Protein AF-A0A937MXJ2-F1 (afdb_monomer)

Foldseek 3Di:
DFDDAADPDDQDDDPNHGPVVVVVVVVVVCVVVPHRYD

Structure (mmCIF, N/CA/C/O backbone):
data_AF-A0A937MXJ2-F1
#
_entry.id   AF-A0A937MXJ2-F1
#
loop_
_atom_site.group_PDB
_atom_site.id
_atom_site.type_symbol
_atom_site.label_atom_id
_atom_site.label_alt_id
_atom_site.label_comp_id
_atom_site.label_asym_id
_atom_site.label_entity_id
_atom_site.label_seq_id
_atom_site.pdbx_PDB_ins_code
_atom_site.Cartn_x
_atom_site.Cartn_y
_atom_site.Cartn_z
_atom_site.occupancy
_atom_site.B_iso_or_equiv
_atom_site.auth_seq_id
_atom_site.auth_comp_id
_atom_site.auth_asym_id
_atom_site.auth_atom_id
_atom_site.pdbx_PDB_model_num
ATOM 1 N N . MET A 1 1 ? -4.741 -3.241 22.753 1.00 84.00 1 MET A N 1
ATOM 2 C CA . MET A 1 1 ? -4.954 -4.395 21.854 1.00 84.00 1 MET A CA 1
ATOM 3 C C . MET A 1 1 ? -5.616 -3.845 20.598 1.00 84.00 1 MET A C 1
ATOM 5 O O . MET A 1 1 ? -6.544 -3.063 20.758 1.00 84.00 1 MET A O 1
ATOM 9 N N . PHE A 1 2 ? -5.107 -4.146 19.401 1.00 92.69 2 PHE A N 1
ATOM 10 C CA . PHE A 1 2 ? -5.693 -3.655 18.144 1.00 92.69 2 PHE A CA 1
ATOM 11 C C . PHE A 1 2 ? -6.857 -4.554 17.712 1.00 92.69 2 PHE A C 1
ATOM 13 O O . PHE A 1 2 ? -6.816 -5.761 17.950 1.00 92.69 2 PHE A O 1
ATOM 20 N N . GLN A 1 3 ? -7.899 -3.966 17.124 1.00 93.94 3 GLN A N 1
ATOM 21 C CA . GLN A 1 3 ? -9.109 -4.654 16.668 1.00 93.94 3 GLN A 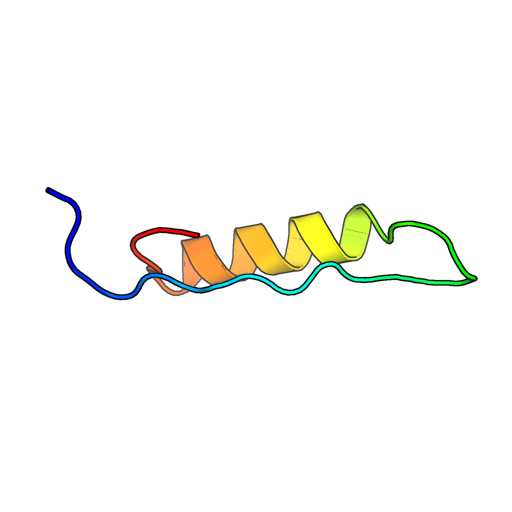CA 1
ATOM 22 C C . GLN A 1 3 ? -9.613 -3.998 15.377 1.00 93.94 3 GLN A C 1
ATOM 24 O O . GLN A 1 3 ? -9.391 -2.807 15.167 1.00 93.94 3 GLN A O 1
ATOM 29 N N . GLY A 1 4 ? -10.292 -4.775 14.532 1.00 96.12 4 GLY A N 1
ATOM 30 C CA . GLY A 1 4 ? -10.800 -4.329 13.233 1.00 96.12 4 GLY A CA 1
ATOM 31 C C . GLY A 1 4 ? -10.181 -5.099 12.067 1.00 96.12 4 GLY A C 1
ATOM 32 O O . GLY A 1 4 ? -9.691 -6.214 12.243 1.00 96.12 4 GLY A O 1
ATOM 33 N N . SER A 1 5 ? -10.225 -4.507 10.873 1.00 97.44 5 SER A N 1
ATOM 34 C CA . SER A 1 5 ? -9.608 -5.068 9.664 1.00 97.44 5 SER A CA 1
ATOM 35 C C . SER A 1 5 ? -8.117 -4.736 9.633 1.00 97.44 5 SER A C 1
ATOM 37 O O . SER A 1 5 ? -7.752 -3.568 9.480 1.00 97.44 5 SER A O 1
ATOM 39 N N . ILE A 1 6 ? -7.282 -5.760 9.816 1.00 97.75 6 ILE A N 1
ATOM 40 C CA . ILE A 1 6 ? -5.820 -5.658 9.844 1.00 97.75 6 ILE A CA 1
ATOM 41 C C . ILE A 1 6 ? -5.277 -6.405 8.627 1.00 97.75 6 ILE A C 1
ATOM 43 O O . ILE A 1 6 ? -5.380 -7.632 8.561 1.00 97.75 6 ILE A O 1
ATOM 47 N N . VAL A 1 7 ? -4.759 -5.671 7.646 1.00 97.50 7 VAL A N 1
ATOM 48 C CA . VAL A 1 7 ? -4.380 -6.232 6.345 1.00 97.50 7 VAL A CA 1
ATOM 49 C C . VAL A 1 7 ? -2.893 -6.531 6.310 1.00 97.50 7 VAL A C 1
ATOM 51 O O . VAL A 1 7 ? -2.081 -5.622 6.347 1.00 97.50 7 VAL A O 1
ATOM 54 N N . ALA A 1 8 ? -2.532 -7.797 6.108 1.00 97.81 8 ALA A N 1
ATOM 55 C CA . ALA A 1 8 ? -1.165 -8.156 5.749 1.00 97.81 8 ALA A CA 1
ATOM 56 C C . ALA A 1 8 ? -0.861 -7.662 4.324 1.00 97.81 8 ALA A C 1
ATOM 58 O O . ALA A 1 8 ? -1.160 -8.346 3.341 1.00 97.81 8 ALA A O 1
ATOM 59 N N . ILE A 1 9 ? -0.324 -6.447 4.215 1.00 97.38 9 ILE A N 1
ATOM 60 C CA . ILE A 1 9 ? -0.084 -5.804 2.923 1.00 97.38 9 ILE A CA 1
ATOM 61 C C . ILE A 1 9 ? 0.957 -6.572 2.108 1.00 97.38 9 ILE A C 1
ATOM 63 O O . ILE A 1 9 ? 1.977 -7.046 2.614 1.00 97.38 9 ILE A O 1
ATOM 67 N N . VAL A 1 10 ? 0.702 -6.679 0.808 1.00 97.75 10 VAL A N 1
ATOM 68 C CA . VAL A 1 10 ? 1.673 -7.225 -0.138 1.00 97.75 10 VAL A CA 1
ATOM 69 C C . VAL A 1 10 ? 2.796 -6.220 -0.384 1.00 97.75 10 VAL A C 1
ATOM 71 O O . VAL A 1 10 ? 2.573 -5.014 -0.397 1.00 97.75 10 VAL A O 1
ATOM 74 N N . THR A 1 11 ? 4.013 -6.707 -0.620 1.00 98.50 11 THR A N 1
ATOM 75 C CA . THR A 1 11 ? 5.132 -5.859 -1.054 1.00 98.50 11 THR A CA 1
ATOM 76 C C . THR A 1 11 ? 5.210 -5.880 -2.582 1.00 98.50 11 THR A C 1
ATOM 78 O O . THR A 1 11 ? 5.610 -6.904 -3.140 1.00 98.50 11 THR A O 1
ATOM 81 N N . PRO A 1 12 ? 4.808 -4.809 -3.289 1.00 98.44 12 PRO A N 1
ATOM 82 C CA . PRO A 1 12 ? 4.816 -4.806 -4.744 1.00 98.44 12 PRO A CA 1
ATOM 83 C C . PRO A 1 12 ? 6.244 -4.685 -5.287 1.00 98.44 12 PRO A C 1
ATOM 85 O O . PRO A 1 12 ? 7.031 -3.845 -4.854 1.00 98.44 12 PRO A O 1
ATOM 88 N N . PHE A 1 13 ? 6.563 -5.520 -6.275 1.00 98.62 13 PHE A N 1
ATOM 89 C CA . PHE A 1 13 ? 7.827 -5.480 -7.004 1.00 98.62 13 PHE A CA 1
ATOM 90 C C . PHE A 1 13 ? 7.581 -5.224 -8.487 1.00 98.62 13 PHE A C 1
ATOM 92 O O . PHE A 1 13 ? 6.649 -5.773 -9.079 1.00 98.62 13 PHE A O 1
ATOM 99 N N . LYS A 1 14 ? 8.477 -4.450 -9.095 1.00 98.25 14 LYS A N 1
ATOM 100 C CA . LYS A 1 14 ? 8.557 -4.223 -10.535 1.00 98.25 14 LYS A CA 1
ATOM 101 C C . LYS A 1 14 ? 10.018 -4.266 -10.959 1.00 98.25 14 LYS A C 1
ATOM 103 O O . LYS A 1 14 ? 10.873 -3.669 -10.312 1.00 98.25 14 LYS A O 1
ATOM 108 N N . ASP A 1 15 ? 10.313 -5.030 -12.007 1.00 97.69 15 ASP A N 1
ATOM 109 C CA . ASP A 1 15 ? 11.675 -5.208 -12.528 1.00 97.69 15 ASP A CA 1
ATOM 110 C C . ASP A 1 15 ? 12.691 -5.625 -11.440 1.00 97.69 15 ASP A C 1
ATOM 112 O O . ASP A 1 15 ? 13.800 -5.099 -11.350 1.00 97.69 15 ASP A O 1
ATOM 116 N N . ASN A 1 16 ? 12.293 -6.574 -10.578 1.00 98.06 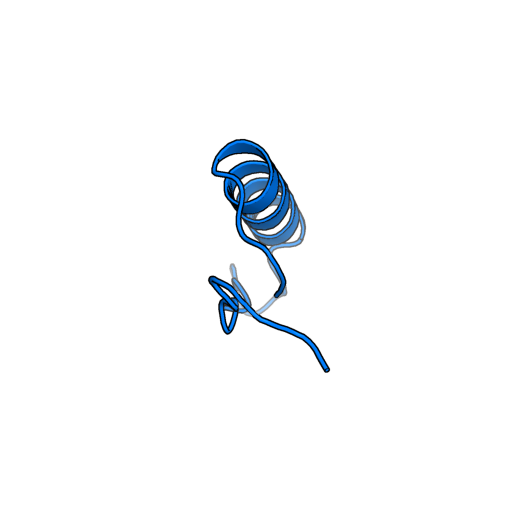16 ASN A N 1
ATOM 117 C CA . ASN A 1 16 ? 13.063 -7.071 -9.424 1.00 98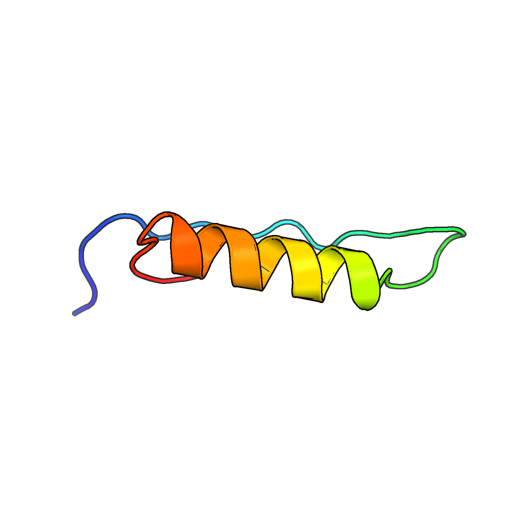.06 16 ASN A CA 1
ATOM 118 C C . ASN A 1 16 ? 13.466 -5.996 -8.397 1.00 98.06 16 ASN A C 1
ATOM 120 O O . ASN A 1 16 ? 14.391 -6.198 -7.607 1.00 98.06 16 ASN A O 1
ATOM 124 N N . ARG A 1 17 ? 12.771 -4.858 -8.379 1.00 98.56 17 ARG A N 1
ATOM 125 C CA . ARG A 1 17 ? 12.948 -3.791 -7.392 1.00 98.56 17 ARG A CA 1
ATOM 126 C C . ARG A 1 17 ? 11.619 -3.471 -6.724 1.00 98.56 17 ARG A C 1
ATOM 128 O O . ARG A 1 17 ? 10.561 -3.758 -7.277 1.00 98.56 17 ARG A O 1
ATOM 135 N N . LEU A 1 18 ? 11.686 -2.898 -5.527 1.00 98.31 18 LEU A N 1
ATOM 136 C CA . LEU A 1 18 ? 10.505 -2.385 -4.844 1.00 98.31 18 LEU A CA 1
ATOM 137 C C . LEU A 1 18 ? 9.830 -1.337 -5.736 1.00 98.31 18 LEU A C 1
ATOM 139 O O . LEU A 1 18 ? 10.485 -0.389 -6.174 1.00 98.31 18 LEU A O 1
ATOM 143 N N . ASP A 1 19 ? 8.537 -1.510 -5.994 1.00 98.69 19 ASP A N 1
ATOM 144 C CA . ASP A 1 19 ? 7.732 -0.477 -6.640 1.00 98.69 19 ASP A CA 1
ATOM 145 C C . ASP A 1 19 ? 7.174 0.452 -5.556 1.00 98.69 19 ASP A C 1
ATOM 147 O O . ASP A 1 19 ? 6.092 0.237 -5.010 1.00 98.69 19 ASP A O 1
ATOM 151 N N . GLU A 1 20 ? 7.963 1.466 -5.194 1.00 98.56 20 GLU A N 1
ATOM 152 C CA . GLU A 1 20 ? 7.610 2.418 -4.134 1.00 98.56 20 GLU A CA 1
ATOM 153 C C . GLU A 1 20 ? 6.306 3.158 -4.442 1.00 98.56 20 GLU A C 1
ATOM 155 O O . GLU A 1 20 ? 5.489 3.350 -3.545 1.00 98.56 20 GLU A O 1
ATOM 160 N N . LYS A 1 21 ? 6.066 3.508 -5.715 1.00 98.56 21 LYS A N 1
ATOM 161 C CA . LYS A 1 21 ? 4.838 4.201 -6.112 1.00 98.56 21 LYS A CA 1
ATOM 162 C C . LYS A 1 21 ? 3.622 3.303 -5.892 1.00 98.56 21 LYS A C 1
ATOM 164 O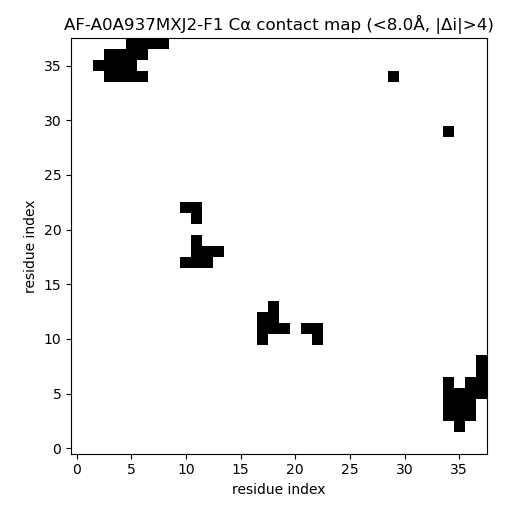 O . LYS A 1 21 ? 2.645 3.751 -5.298 1.00 98.56 21 LYS A O 1
ATOM 169 N N . ALA A 1 22 ? 3.682 2.050 -6.344 1.00 98.69 22 ALA A N 1
ATOM 170 C CA . ALA A 1 22 ? 2.586 1.106 -6.149 1.00 98.69 22 ALA A CA 1
ATOM 171 C C . ALA A 1 22 ? 2.330 0.826 -4.661 1.00 98.69 22 ALA A C 1
ATOM 173 O O . ALA A 1 22 ? 1.176 0.708 -4.255 1.00 98.69 22 ALA A O 1
ATOM 174 N N . LEU A 1 23 ? 3.386 0.750 -3.843 1.00 98.75 23 LEU A N 1
ATOM 175 C CA . LEU A 1 23 ? 3.237 0.584 -2.399 1.00 98.75 23 LEU A CA 1
ATOM 176 C C . LEU A 1 23 ? 2.544 1.800 -1.766 1.00 98.75 23 LEU A C 1
ATOM 178 O O . LEU A 1 23 ? 1.628 1.617 -0.967 1.00 98.75 23 LEU A O 1
ATOM 182 N N . THR A 1 24 ? 2.927 3.023 -2.144 1.00 98.69 24 THR A N 1
ATOM 183 C CA . THR A 1 24 ? 2.255 4.246 -1.680 1.00 98.69 24 THR A CA 1
ATOM 184 C C . THR A 1 24 ? 0.791 4.277 -2.105 1.00 98.69 24 THR A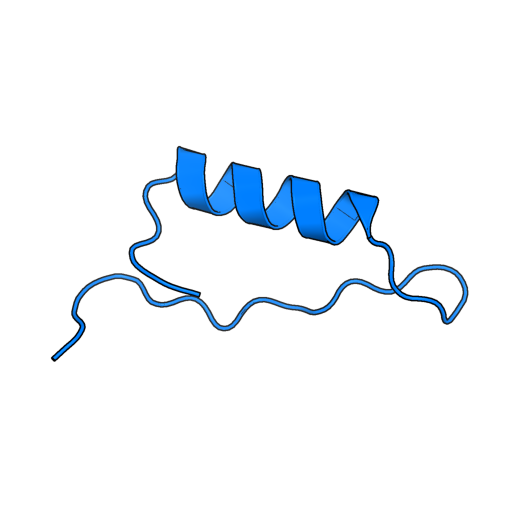 C 1
ATOM 186 O O . THR A 1 24 ? -0.076 4.466 -1.257 1.00 98.69 24 THR A O 1
ATOM 189 N N . ASP A 1 25 ? 0.499 4.031 -3.384 1.00 98.75 25 ASP A N 1
ATOM 190 C CA . ASP A 1 25 ? -0.876 4.026 -3.895 1.00 98.75 25 ASP A CA 1
ATOM 191 C C . ASP A 1 25 ? -1.747 2.990 -3.149 1.00 98.75 25 ASP A C 1
ATOM 193 O O . ASP A 1 25 ? -2.907 3.260 -2.835 1.00 98.75 25 ASP A O 1
ATOM 197 N N . LEU A 1 26 ? -1.186 1.817 -2.826 1.00 98.44 26 LEU A N 1
ATOM 198 C CA . LEU A 1 26 ? -1.879 0.761 -2.084 1.00 98.44 26 LEU A CA 1
ATOM 199 C C . LEU A 1 26 ? -2.185 1.175 -0.636 1.00 98.44 26 LEU A C 1
ATOM 201 O O . LEU A 1 26 ? -3.278 0.901 -0.139 1.00 98.44 26 LEU A O 1
ATOM 205 N N . ILE A 1 27 ? -1.248 1.852 0.032 1.00 98.44 27 ILE A N 1
ATOM 206 C CA . ILE A 1 27 ? -1.445 2.384 1.389 1.00 98.44 27 ILE A CA 1
ATOM 207 C C . ILE A 1 27 ? -2.544 3.452 1.391 1.00 98.44 27 ILE A C 1
ATOM 209 O O . ILE A 1 27 ? -3.462 3.372 2.206 1.00 98.44 27 ILE A O 1
ATOM 213 N N . GLU A 1 28 ? -2.489 4.411 0.466 1.00 98.62 28 GLU A N 1
ATOM 214 C CA . GLU A 1 28 ? -3.497 5.475 0.359 1.00 98.62 28 GLU A CA 1
ATOM 215 C C . GLU A 1 28 ? -4.893 4.906 0.092 1.00 98.62 28 GLU A C 1
ATOM 217 O O . GLU A 1 28 ? -5.876 5.347 0.690 1.00 98.62 28 GLU A O 1
ATOM 222 N N . TRP A 1 29 ? -4.985 3.869 -0.743 1.00 98.44 29 TRP A N 1
ATOM 223 C CA . TRP A 1 29 ? -6.240 3.158 -0.954 1.00 98.44 29 TRP A CA 1
ATOM 224 C C . TRP A 1 29 ? -6.757 2.506 0.337 1.00 98.44 29 TRP A C 1
ATOM 226 O O . TRP A 1 29 ? -7.914 2.705 0.700 1.00 98.44 29 TRP A O 1
ATOM 236 N N . HIS A 1 30 ? -5.910 1.791 1.086 1.00 98.44 30 HIS A N 1
ATOM 237 C CA . HIS A 1 30 ? -6.316 1.176 2.356 1.00 98.44 30 HIS A CA 1
ATOM 238 C C . HIS A 1 30 ? -6.791 2.197 3.395 1.00 98.44 30 HIS A C 1
ATOM 240 O O . HIS A 1 30 ? -7.733 1.907 4.141 1.00 98.44 30 HIS A O 1
ATOM 246 N N . ILE A 1 31 ? -6.162 3.375 3.436 1.00 98.19 31 ILE A N 1
ATOM 247 C CA . ILE A 1 31 ? -6.588 4.497 4.278 1.00 98.19 31 ILE A CA 1
ATOM 248 C C . ILE A 1 31 ? -7.967 4.997 3.828 1.00 98.19 31 ILE A C 1
ATOM 250 O O . ILE A 1 31 ? -8.860 5.134 4.665 1.00 98.19 31 ILE A O 1
ATOM 254 N N . ALA A 1 32 ? -8.163 5.219 2.524 1.00 98.56 32 ALA A N 1
ATOM 255 C CA . ALA A 1 32 ? -9.433 5.683 1.962 1.00 98.56 32 ALA A CA 1
ATOM 256 C C . ALA A 1 32 ? -10.595 4.702 2.213 1.00 98.56 32 ALA A C 1
ATOM 258 O O . ALA A 1 32 ? -11.711 5.135 2.493 1.00 98.56 32 ALA A O 1
ATOM 259 N N . GLU A 1 33 ? -10.325 3.396 2.187 1.00 98.19 33 GLU A N 1
ATOM 260 C CA . GLU A 1 33 ? -11.308 2.340 2.475 1.00 98.19 33 GLU A CA 1
ATOM 261 C C . GLU A 1 33 ? -11.538 2.099 3.980 1.00 98.19 33 GLU A C 1
ATOM 263 O O . GLU A 1 33 ? -12.391 1.297 4.362 1.00 98.19 33 GLU A O 1
ATOM 268 N N . GLY A 1 34 ? -10.788 2.769 4.863 1.00 97.44 34 GLY A N 1
ATOM 269 C CA . GLY A 1 34 ? -10.957 2.644 6.314 1.00 97.44 34 GLY A CA 1
ATOM 270 C C . GLY A 1 34 ? -10.386 1.350 6.906 1.00 97.44 34 GLY A C 1
ATOM 271 O O . GLY A 1 34 ? -10.924 0.806 7.877 1.00 97.44 34 GLY A O 1
ATOM 272 N N . THR A 1 35 ? -9.292 0.833 6.341 1.00 97.69 35 THR A N 1
ATOM 273 C CA . THR A 1 35 ? -8.543 -0.277 6.952 1.00 97.69 35 THR A CA 1
ATOM 274 C C . THR A 1 35 ? -7.974 0.171 8.305 1.00 97.69 35 THR A C 1
ATOM 276 O O . THR A 1 35 ? -7.469 1.283 8.434 1.00 97.69 35 THR A O 1
ATOM 279 N N . HIS A 1 36 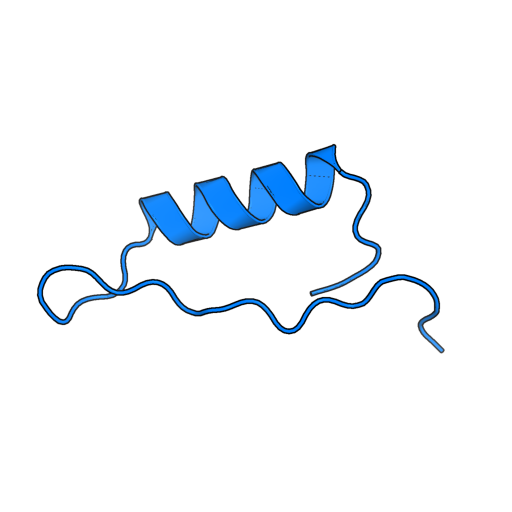? -8.068 -0.674 9.336 1.00 97.81 36 HIS A N 1
ATOM 280 C CA . HIS A 1 36 ? -7.761 -0.260 10.712 1.00 97.81 36 HIS A CA 1
ATOM 281 C C . HIS A 1 36 ? -6.261 -0.315 11.015 1.00 97.81 36 HIS A C 1
ATOM 283 O O . HIS A 1 36 ? -5.761 0.487 11.802 1.00 97.81 36 HIS A O 1
ATOM 289 N N . ALA A 1 37 ? -5.556 -1.281 10.422 1.00 96.88 37 ALA A N 1
ATOM 290 C CA . ALA A 1 37 ? -4.106 -1.412 10.501 1.00 96.88 37 ALA A CA 1
ATOM 291 C C . ALA A 1 37 ? -3.563 -2.227 9.317 1.00 96.88 37 ALA A C 1
ATOM 293 O O . ALA A 1 37 ? -4.312 -2.940 8.642 1.00 96.88 37 ALA A O 1
ATOM 294 N N . ILE A 1 38 ? -2.254 -2.122 9.099 1.00 94.88 38 ILE A N 1
ATOM 295 C CA . ILE A 1 38 ? -1.472 -2.862 8.106 1.00 94.88 38 ILE A CA 1
ATOM 296 C C . ILE A 1 38 ? -0.351 -3.605 8.834 1.00 94.88 38 ILE A C 1
ATOM 298 O O . ILE A 1 38 ? 0.245 -2.976 9.740 1.00 94.88 38 ILE A O 1
#

Solvent-accessible surface area (backbone atoms only — not comparable to full-atom values): 2494 Å² total; per-residue (Å²): 135,92,80,77,54,67,43,86,74,79,85,49,68,50,95,94,34,78,31,62,66,62,43,50,54,52,51,54,48,39,56,76,73,63,54,66,45,109

Sequence (38 aa):
MFQGSIVAIVTPFKDNRLDEKALTDLIEWHIAEGTHAI

pLDDT: mean 97.41, std 2.56, range [84.0, 98.75]

Mean predicted aligned error: 2.1 Å

Secondary structure (DSSP, 8-state):
---S-B------EETTEE-HHHHHHHHHHHHHTT--B-

Radius of gyration: 11.56 Å; Cα contacts (8 Å, |Δi|>4): 27; chains: 1; bounding box: 24×14×34 Å

=== Feature glossary ===
Reading guide. The protein is described through the following features:

Foldseek 3Di. A 3Di character summarizes, for each residue, the relative orientation of the Cα frame of its nearest spatial neighbor. Because it encodes fold topology rather than chemistry, 3Di alignments detect remote 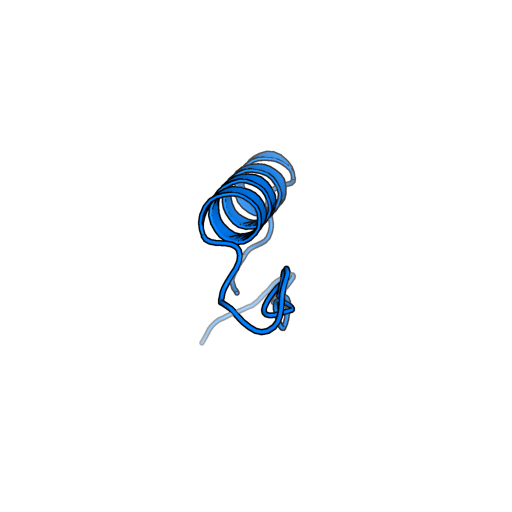structural similarity that sequence alignment misses.

Contact-map, Ramachandran, and PAE plots. Plot images: a contact map (which residues are close in 3D, as an N×N binary image), a Ramachandran scatter (backbone torsion angles, revealing secondary-structure composition at a glance), and — for AlphaFold structures — a PAE heatmap (pairwise prediction confidence).

Radius of gyration, Cα contacts, bounding box. Radius of gyration (Rg) is the root-mean-square distance of Cα atoms from their centroid — a single number for overall size and compactness. A globular domain of N residues has Rg ≈ 2.2·N^0.38 Å; an extended or disordered chain has a much larger Rg. The Cα contact count is the number of residue pairs whose Cα atoms are within 8 Å and are more than four positions apart in sequence — a standard proxy for tertiary packing density. The bounding box is the smallest axis-aligned box enclosing all Cα atoms.

Secondary structure (8-state, DSSP). Eight-state secondary structure (DSSP): H is the canonical α-helix, G the tighter 3₁₀-helix, I the wider π-helix; E/B are β-structure, T and S are turns and bends, and '-' is everything else. DSSP derives these from the pattern of main-chain N–H···O=C hydrogen bonds, not from the sequence.

B-factor. B-factor (Debye–Waller factor) reflects atomic displacement in the crystal lattice. It is an experimental observable (units Å²), not a prediction; low values mean the atom is pinned down, high values mean it moves or is heterogeneous across the crystal.

pLDDT. pLDDT is the predicted lDDT-Cα score: AlphaFold's confidence that the local environment of each residue (all inter-atomic distances within 15 Å) is correctly placed. It is a per-residue number between 0 and 100, with higher meaning more reliable.

Nearest PDB structures. Nearest PDB neighbors are the top structural matches found by Foldseek when searching this structure against the entire Protein Data Bank. Each hit reports a TM-score (0 to 1; >0.5 almost always implies the same fold) and an E-value. These are *structural* homologs — they may share no detectable sequence similarity.

Solvent-accessible surface area. Accessible surface area quantifies b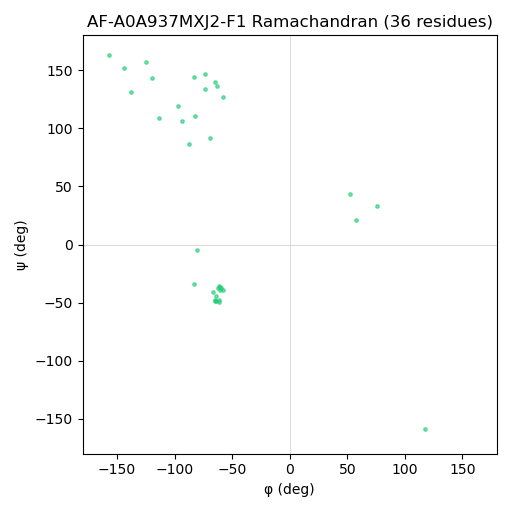urial. A residue with SASA near zero is packed into the hydrophobic core; one with SASA >100 Å² sits on the surface. Computed here via the Shrake–Rupley numerical algorithm with a 1.4 Å probe.

Rendered structure images. Structure images are PyMOL renders from six orthogonal camera directions. Cartoon representation draws helices as coils and strands as arrows; sticks shows the backbone as bonds; surface shows the solvent-excluded envelope. Rainbow coloring maps sequence position to hue (blue→red, N→C); chain coloring assigns a distinct color per polypeptide.

Backbone torsions (φ/ψ). φ (phi) and ψ (psi) are the two rotatable backbone dihedrals per residue: φ is the C(i-1)–N–Cα–C torsion, ψ is the N–Cα–C–N(i+1) torsion, both in degrees on (−180°, 180°]. α-helical residues cluster near (−60°, −45°); β-strand residues near (−120°, +130°). A Ramachandran plot is simply a scatter of (φ, ψ) for every residue.

Predicted aligned error. Predicted Aligned Error (PAE) is an AlphaFold confidence matrix: entry (i, j) is the expected error in the position of residue j, in ångströms, when the prediction is superimposed on the true structure at residue i. Low PAE within a block of residues means that block is internally rigid and well-predicted; high PAE between two blocks means their r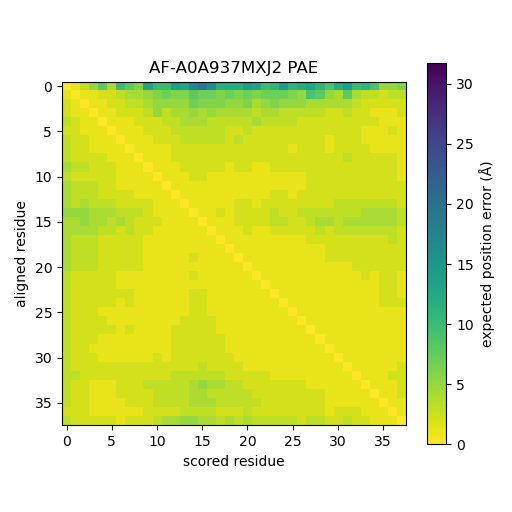elative placement is uncertain even if each block individually is confident.

mmCIF coordinates. Structure coordinates are given as an mmCIF _atom_site loop: one row per atom with element, residue name, chain id, sequence number, and x/y/z position in Å. Only the four main-chain atoms per residue are included here; side chains are omitted to keep the record compact.

InterPro / GO / CATH / organism. Database cross-references. InterPro integrates a dozen domain/family signature databases into unified entries with residue-range hits. GO terms attach function/process/location labels with evidence codes. CATH codes position the fold in a four-level structural taxonomy. Organism is the NCBI-taxonomy species name.

Secondary structure (3-state, P-SEA). SS3 is a coarse helix/strand/coil call (letters a/b/c) made by the P-SEA algorithm from inter-Cα distances and dihedrals. It is less detailed than DSSP but needs only Cα positions.

Sequence. Sequence gives the chain of amino acids in standard one-letter code (A=alanine, C=cysteine, …, Y=tyrosine), read N→C. It is the only feature that is directly encoded by the gene; all structural features are derived from the folded form of this sequence.